Protein AF-A0A8T4XN91-F1 (afdb_monomer_lite)

pLDDT: mean 82.8, std 18.2, range [33.62, 98.12]

Foldseek 3Di:
DDPPDPPVPVPQDLLQDAPVDDDDPVSSLLSSQLVVVQVVHWAFLVVSCVSSVHDSVSSVVSQVRSVVQQQKDWDDDPPTIIHGPVPGRDDPCVVVVND

Sequence (99 aa):
MRPTDQRAVDPFEPEAFLRSMRNVRPGLRTRSKIVKILRIGNYTAMQIASLGGMSYRSALNHLKALEKEKIAMKTGSRPSKWSLTGAGQQSVTKFLGKD

Secondary structure (DSSP, 8-state):
-------------GGG--SSS---HHHHHHHHHHHHHHHH--EEHHHHHHHHTS-HHHHHHHHHHHHHTTSEEEESSSSPEEEE-S-S---HHHHTT--

Structure (mmCIF, N/CA/C/O backbone):
data_AF-A0A8T4XN91-F1
#
_entry.id   AF-A0A8T4XN91-F1
#
loop_
_atom_site.group_PDB
_atom_site.id
_atom_site.type_symbol
_atom_site.label_atom_id
_atom_site.label_alt_id
_atom_site.label_comp_id
_atom_site.label_asym_id
_atom_site.label_entity_id
_atom_site.label_seq_id
_atom_site.pdbx_PDB_ins_code
_atom_site.Cartn_x
_atom_site.Cartn_y
_atom_site.Cartn_z
_atom_site.occupancy
_atom_site.B_iso_or_equiv
_atom_site.auth_seq_id
_atom_site.auth_comp_id
_atom_site.auth_asym_id
_atom_site.auth_atom_id
_atom_site.pdbx_PDB_model_num
ATOM 1 N N . MET A 1 1 ? -0.806 -23.580 -40.138 1.00 37.12 1 MET A N 1
ATOM 2 C CA . MET A 1 1 ? -1.476 -23.272 -38.857 1.00 37.12 1 MET A CA 1
ATOM 3 C C . MET A 1 1 ? -0.384 -23.073 -37.812 1.00 37.12 1 MET A C 1
ATOM 5 O O . MET A 1 1 ? 0.263 -24.041 -37.446 1.00 37.12 1 MET A O 1
ATOM 9 N N . ARG A 1 2 ? -0.043 -21.827 -37.458 1.00 33.62 2 ARG A N 1
ATOM 10 C CA . ARG A 1 2 ? 0.986 -21.536 -36.442 1.00 33.62 2 ARG A CA 1
ATOM 11 C C . ARG A 1 2 ? 0.273 -21.134 -35.148 1.00 33.62 2 ARG A C 1
ATOM 13 O O . ARG A 1 2 ? -0.535 -20.211 -35.220 1.00 33.62 2 ARG A O 1
ATOM 20 N N . PRO A 1 3 ? 0.553 -21.757 -33.992 1.00 46.38 3 PRO A N 1
ATOM 21 C CA . PRO A 1 3 ? 0.145 -21.203 -32.713 1.00 46.38 3 PRO A CA 1
ATOM 22 C C . PRO A 1 3 ? 1.098 -20.044 -32.406 1.00 46.38 3 PRO A C 1
ATOM 24 O O . PRO A 1 3 ? 2.147 -20.216 -31.794 1.00 46.38 3 PRO A O 1
ATOM 27 N N . THR A 1 4 ? 0.797 -18.862 -32.941 1.00 43.16 4 THR A N 1
ATOM 28 C CA . THR A 1 4 ? 1.566 -17.649 -32.656 1.00 43.16 4 THR A CA 1
ATOM 29 C C . THR A 1 4 ? 1.099 -17.048 -31.341 1.00 43.16 4 THR A C 1
ATOM 31 O O . THR A 1 4 ? 0.068 -16.389 -31.282 1.00 43.16 4 THR A O 1
ATOM 34 N N . ASP A 1 5 ? 1.922 -17.279 -30.321 1.00 40.59 5 ASP A N 1
ATOM 35 C CA . ASP A 1 5 ? 2.237 -16.306 -29.278 1.00 40.59 5 ASP A CA 1
ATOM 36 C C . ASP A 1 5 ? 1.024 -15.805 -28.471 1.00 40.59 5 ASP A C 1
ATOM 38 O O . ASP A 1 5 ? 0.590 -14.657 -28.586 1.00 40.59 5 ASP A O 1
ATOM 42 N N . GLN A 1 6 ? 0.527 -16.658 -27.566 1.00 36.56 6 GLN A N 1
ATOM 43 C CA . GLN A 1 6 ? -0.048 -16.172 -26.312 1.00 36.56 6 GLN A CA 1
ATOM 44 C C . GLN A 1 6 ? 1.075 -15.471 -25.535 1.00 36.56 6 GLN A C 1
ATOM 46 O O . GLN A 1 6 ? 1.644 -16.031 -24.597 1.00 36.56 6 GLN A O 1
ATOM 51 N N . ARG A 1 7 ? 1.407 -14.227 -25.898 1.00 38.28 7 ARG A N 1
ATOM 52 C CA . ARG A 1 7 ? 2.055 -13.333 -24.940 1.00 38.28 7 ARG A CA 1
ATOM 53 C C . ARG A 1 7 ? 1.096 -13.298 -23.778 1.00 38.28 7 ARG A C 1
ATOM 55 O O . ARG A 1 7 ? 0.005 -12.755 -23.933 1.00 38.28 7 ARG A O 1
ATOM 62 N N . ALA A 1 8 ? 1.465 -13.922 -22.667 1.00 44.50 8 ALA A N 1
ATOM 63 C CA . ALA A 1 8 ? 0.749 -13.791 -21.418 1.00 44.50 8 ALA A CA 1
ATOM 64 C C . ALA A 1 8 ? 0.623 -12.287 -21.159 1.00 44.50 8 ALA A C 1
ATOM 66 O O . ALA A 1 8 ? 1.573 -11.612 -20.750 1.00 44.50 8 ALA A O 1
ATOM 67 N N . VAL A 1 9 ? -0.527 -11.724 -21.531 1.00 51.44 9 VAL A N 1
ATOM 68 C CA . VAL A 1 9 ? -0.907 -10.381 -21.148 1.00 51.44 9 VAL A CA 1
ATOM 69 C C . VAL A 1 9 ? -1.062 -10.538 -19.658 1.00 51.44 9 VAL A C 1
ATOM 71 O O . VAL A 1 9 ? -2.064 -11.098 -19.234 1.00 51.44 9 VAL A O 1
ATOM 74 N N . ASP A 1 10 ? -0.035 -10.173 -18.885 1.00 54.41 10 ASP A N 1
ATOM 75 C CA . ASP A 1 10 ? -0.155 -10.095 -17.432 1.00 54.41 10 ASP A CA 1
ATOM 76 C C . ASP A 1 10 ? -1.476 -9.372 -17.168 1.00 54.41 10 ASP A C 1
ATOM 78 O O . ASP A 1 10 ? -1.574 -8.191 -17.529 1.00 54.41 10 ASP A O 1
ATOM 82 N N . PRO A 1 11 ? -2.515 -10.058 -16.654 1.00 73.81 11 PRO A N 1
ATOM 83 C CA . PRO A 1 11 ? -3.813 -9.434 -16.549 1.00 73.81 11 PRO A CA 1
ATOM 84 C C . PRO A 1 11 ? -3.679 -8.430 -15.414 1.00 73.81 11 PRO A C 1
ATOM 86 O O . PRO A 1 11 ? -3.617 -8.791 -14.233 1.00 73.81 11 PRO A O 1
ATOM 89 N N . PHE A 1 12 ? -3.488 -7.168 -15.798 1.00 82.75 12 PHE A N 1
ATOM 90 C CA . PHE A 1 12 ? -3.491 -6.057 -14.871 1.00 82.75 12 PHE A CA 1
ATOM 91 C C . PHE A 1 12 ? -4.878 -5.963 -14.271 1.00 82.75 12 PHE A C 1
ATOM 93 O O . PHE A 1 12 ? -5.880 -6.068 -14.977 1.00 82.75 12 PHE A O 1
ATOM 100 N N . GLU A 1 13 ? -4.928 -5.732 -12.968 1.00 81.94 13 GLU A N 1
ATOM 101 C CA . GLU A 1 13 ? -6.207 -5.530 -12.317 1.00 81.94 13 GLU A CA 1
ATOM 102 C C . GLU A 1 13 ? -6.763 -4.154 -12.696 1.00 81.94 13 GLU A C 1
ATOM 104 O O . GLU A 1 13 ? -6.015 -3.176 -12.626 1.00 81.94 13 GLU A O 1
ATOM 109 N N . PRO A 1 14 ? -8.050 -4.026 -13.064 1.00 83.75 14 PRO A N 1
ATOM 110 C CA . PRO A 1 14 ? -8.656 -2.724 -13.360 1.00 83.75 14 PRO A CA 1
ATOM 111 C C . PRO A 1 14 ? -8.486 -1.725 -12.204 1.00 83.75 14 PRO A C 1
ATOM 113 O O . PRO A 1 14 ? -8.149 -0.563 -12.408 1.00 83.75 14 PRO A O 1
ATOM 116 N N . GLU A 1 15 ? -8.585 -2.218 -10.971 1.00 84.81 15 GLU A N 1
ATOM 117 C CA . GLU A 1 15 ? -8.382 -1.461 -9.729 1.00 84.81 15 GLU A CA 1
ATOM 118 C C . GLU A 1 15 ? -6.906 -1.054 -9.503 1.00 84.81 15 GLU A C 1
ATOM 120 O O . GLU A 1 15 ? -6.590 -0.303 -8.588 1.00 84.81 15 GLU A O 1
ATOM 125 N N . ALA A 1 16 ? -5.957 -1.520 -10.321 1.00 84.69 16 ALA A N 1
ATOM 126 C CA . ALA A 1 16 ? -4.553 -1.112 -10.239 1.00 84.69 16 ALA A CA 1
ATOM 127 C C . ALA A 1 16 ? -4.242 0.162 -11.045 1.00 84.69 16 ALA A C 1
ATOM 129 O O . ALA A 1 16 ? -3.136 0.709 -10.919 1.00 84.69 16 ALA A O 1
ATOM 130 N N . PHE A 1 17 ? -5.167 0.636 -11.881 1.00 87.94 17 PHE A N 1
ATOM 131 C CA . PHE A 1 17 ? -4.998 1.864 -12.653 1.00 87.94 17 PHE A CA 1
ATOM 132 C C . PHE A 1 17 ? -5.317 3.089 -11.795 1.00 87.94 17 PHE A C 1
ATOM 134 O O . PHE A 1 17 ? -6.271 3.109 -11.026 1.00 87.94 17 PHE A O 1
ATOM 141 N N . LEU A 1 18 ? -4.509 4.139 -11.927 1.00 88.44 18 LEU A N 1
ATOM 142 C CA . LEU A 1 18 ? -4.672 5.390 -11.179 1.00 88.44 18 LEU A CA 1
ATOM 143 C C . LEU A 1 18 ? -4.981 6.517 -12.167 1.00 88.44 18 LEU A C 1
ATOM 145 O O . LEU A 1 18 ? -4.321 6.595 -13.205 1.00 88.44 18 LEU A O 1
ATOM 149 N N . ARG A 1 19 ? -5.960 7.382 -11.877 1.00 87.25 19 ARG A N 1
ATOM 150 C CA . ARG A 1 19 ? -6.314 8.504 -12.772 1.00 87.25 19 ARG A CA 1
ATOM 151 C C . ARG A 1 19 ? -5.330 9.658 -12.646 1.00 87.25 19 ARG A C 1
ATOM 153 O O . ARG A 1 19 ? -5.032 10.320 -13.633 1.00 87.25 19 ARG A O 1
ATOM 160 N N . SER A 1 20 ? -4.804 9.878 -11.444 1.00 86.38 20 SER A N 1
ATOM 161 C CA . SER A 1 20 ? -3.937 11.019 -11.133 1.00 86.38 20 SER A CA 1
ATOM 162 C C . SER A 1 20 ? -2.473 10.857 -11.553 1.00 86.38 20 SER A C 1
ATOM 164 O O . SER A 1 20 ? -1.690 11.789 -11.374 1.00 86.38 20 SER A O 1
ATOM 166 N N . MET A 1 21 ? -2.060 9.702 -12.094 1.00 84.88 21 MET A N 1
ATOM 167 C CA . MET A 1 21 ? -0.661 9.479 -12.475 1.00 84.88 21 MET A CA 1
ATOM 168 C C . MET A 1 21 ? -0.472 8.540 -13.667 1.00 84.88 21 MET A C 1
ATOM 170 O O . MET A 1 21 ? -1.307 7.689 -13.966 1.00 84.88 21 MET A O 1
ATOM 174 N N . ARG A 1 22 ? 0.696 8.647 -14.315 1.00 88.44 22 ARG A N 1
ATOM 175 C CA . ARG A 1 22 ? 1.084 7.772 -15.429 1.00 88.44 22 ARG A CA 1
ATOM 176 C C . ARG A 1 22 ? 1.136 6.301 -14.993 1.00 88.44 22 ARG A C 1
ATOM 178 O O . ARG A 1 22 ? 1.873 5.922 -14.080 1.00 88.44 22 ARG A O 1
ATOM 185 N N . ASN A 1 23 ? 0.417 5.448 -15.718 1.00 89.50 23 ASN A N 1
ATOM 186 C CA . ASN A 1 23 ? 0.333 4.010 -15.465 1.00 89.50 23 ASN A CA 1
ATOM 187 C C . ASN A 1 23 ? 1.421 3.224 -16.219 1.00 89.50 23 ASN A C 1
ATOM 189 O O . ASN A 1 23 ? 1.165 2.579 -17.231 1.00 89.50 23 ASN A O 1
ATOM 193 N N . VAL A 1 24 ? 2.664 3.285 -15.732 1.00 92.06 24 VAL A N 1
ATOM 194 C CA . VAL A 1 24 ? 3.775 2.500 -16.305 1.00 92.06 24 VAL A CA 1
ATOM 195 C C . VAL A 1 24 ? 3.720 1.028 -15.875 1.00 92.06 24 VAL A C 1
ATOM 197 O O . VAL A 1 24 ? 3.321 0.717 -14.751 1.00 92.06 24 VAL A O 1
ATOM 200 N N . ARG A 1 25 ? 4.180 0.119 -16.750 1.00 91.56 25 ARG A N 1
ATOM 201 C CA . ARG A 1 25 ? 4.112 -1.344 -16.550 1.00 91.56 25 ARG A CA 1
ATOM 202 C C . ARG A 1 25 ? 4.638 -1.824 -15.187 1.00 91.56 25 ARG A C 1
ATOM 204 O O . ARG A 1 25 ? 3.910 -2.572 -14.542 1.00 91.56 25 ARG A O 1
ATOM 211 N N . PRO A 1 26 ? 5.827 -1.409 -14.698 1.00 91.94 26 PRO A N 1
ATOM 212 C CA . PRO A 1 26 ? 6.310 -1.867 -13.392 1.00 91.94 26 PRO A CA 1
ATOM 213 C C . PRO A 1 26 ? 5.364 -1.489 -12.247 1.00 91.94 26 PRO A C 1
ATOM 215 O O . PRO A 1 26 ? 5.015 -2.330 -11.426 1.00 91.94 26 PRO A O 1
ATOM 218 N N . GLY A 1 27 ? 4.871 -0.246 -12.244 1.00 92.81 27 GLY A N 1
ATOM 219 C CA . GLY A 1 27 ? 3.925 0.224 -11.233 1.00 92.81 27 GLY A CA 1
ATOM 220 C C . GLY A 1 27 ? 2.579 -0.499 -11.297 1.00 92.81 27 GLY A C 1
ATOM 221 O O . GLY A 1 27 ? 2.017 -0.826 -10.253 1.00 92.81 27 GLY A O 1
ATOM 222 N N . LEU A 1 28 ? 2.082 -0.784 -12.506 1.00 93.31 28 LEU A N 1
ATOM 223 C CA . LEU A 1 28 ? 0.851 -1.550 -12.707 1.00 93.31 28 LEU A CA 1
ATOM 224 C C . LEU A 1 28 ? 0.976 -2.994 -12.217 1.00 93.31 28 LEU A C 1
ATOM 226 O O . LEU A 1 28 ? 0.063 -3.473 -11.548 1.00 93.31 28 LEU A O 1
ATOM 230 N N . ARG A 1 29 ? 2.100 -3.677 -12.486 1.00 94.25 29 ARG A N 1
ATOM 231 C CA . ARG A 1 29 ? 2.338 -5.043 -11.983 1.00 94.25 29 ARG A CA 1
ATOM 232 C C . ARG A 1 29 ? 2.316 -5.072 -10.458 1.00 94.25 29 ARG A C 1
ATOM 234 O O . ARG A 1 29 ? 1.612 -5.892 -9.873 1.00 94.25 29 ARG A O 1
ATOM 241 N N . THR A 1 30 ? 3.032 -4.152 -9.811 1.00 95.56 30 THR A N 1
ATOM 242 C CA . THR A 1 30 ? 3.089 -4.096 -8.344 1.00 95.56 30 THR A CA 1
ATOM 243 C C . THR A 1 30 ? 1.720 -3.805 -7.734 1.00 95.56 30 THR A C 1
ATOM 245 O O . THR A 1 30 ? 1.298 -4.510 -6.821 1.00 95.56 30 THR A O 1
ATOM 248 N N . ARG A 1 31 ? 0.975 -2.830 -8.270 1.00 95.69 31 ARG A N 1
ATOM 249 C CA . ARG A 1 31 ? -0.387 -2.537 -7.794 1.00 95.69 31 ARG A CA 1
ATOM 250 C C . ARG A 1 31 ? -1.360 -3.684 -8.052 1.00 95.69 31 ARG A C 1
ATOM 252 O O . ARG A 1 31 ? -2.150 -3.988 -7.171 1.00 95.69 31 ARG A O 1
ATOM 259 N N . SER A 1 32 ? -1.253 -4.372 -9.188 1.00 94.44 32 SER A N 1
ATOM 260 C CA . SER A 1 32 ? -2.082 -5.551 -9.486 1.00 94.44 32 SER A CA 1
ATOM 261 C C . SER A 1 32 ? -1.842 -6.676 -8.479 1.00 94.44 32 SER A C 1
ATOM 263 O O . SER A 1 32 ? -2.798 -7.278 -8.003 1.00 94.44 32 SER A O 1
ATOM 265 N N . LYS A 1 33 ? -0.586 -6.921 -8.078 1.00 95.94 33 LYS A N 1
ATOM 266 C CA . LYS A 1 33 ? -0.276 -7.871 -6.993 1.00 95.94 33 LYS A CA 1
ATOM 267 C C . LYS A 1 33 ? -0.925 -7.458 -5.671 1.00 95.94 33 LYS A C 1
ATOM 269 O O . LYS A 1 33 ? -1.527 -8.293 -5.009 1.00 95.94 33 LYS A O 1
ATOM 274 N N . ILE A 1 34 ? -0.828 -6.177 -5.305 1.00 96.75 34 ILE A N 1
ATOM 275 C CA . ILE A 1 34 ? -1.438 -5.650 -4.074 1.00 96.75 34 ILE A CA 1
ATOM 276 C C . ILE A 1 34 ? -2.959 -5.833 -4.101 1.00 96.75 34 ILE A C 1
ATOM 278 O O . ILE A 1 34 ? -3.516 -6.343 -3.136 1.00 96.75 34 ILE A O 1
ATOM 282 N N . VAL A 1 35 ? -3.622 -5.474 -5.203 1.00 94.56 35 VAL A N 1
ATOM 283 C CA . VAL A 1 35 ? -5.072 -5.655 -5.367 1.00 94.56 35 VAL A CA 1
ATOM 284 C C . VAL A 1 35 ? -5.455 -7.128 -5.222 1.00 94.56 35 VAL A C 1
ATOM 286 O O . VAL A 1 35 ? -6.352 -7.435 -4.444 1.00 94.56 35 VAL A O 1
ATOM 289 N N . LYS A 1 36 ? -4.744 -8.050 -5.888 1.00 93.88 36 LYS A N 1
ATOM 290 C CA . LYS A 1 36 ? -4.986 -9.500 -5.757 1.00 93.88 36 LYS A CA 1
ATOM 291 C C . LYS A 1 36 ? -4.876 -9.976 -4.308 1.00 93.88 36 LYS A C 1
ATOM 293 O O . LYS A 1 36 ? -5.746 -10.707 -3.852 1.00 93.88 36 LYS A O 1
ATOM 298 N N . ILE A 1 37 ? -3.854 -9.528 -3.576 1.00 96.12 37 ILE A N 1
ATOM 299 C CA . ILE A 1 37 ? -3.694 -9.845 -2.149 1.00 96.12 37 ILE A CA 1
ATOM 300 C C . ILE A 1 37 ? -4.886 -9.311 -1.345 1.00 96.12 37 ILE A C 1
ATOM 302 O O . ILE A 1 37 ? -5.473 -10.047 -0.561 1.00 96.12 37 ILE A O 1
ATOM 306 N N . LEU A 1 38 ? -5.286 -8.057 -1.568 1.00 94.69 38 LEU A N 1
ATOM 307 C CA . LEU A 1 38 ? -6.383 -7.436 -0.822 1.00 94.69 38 LEU A CA 1
ATOM 308 C C . LEU A 1 38 ? -7.775 -7.989 -1.170 1.00 94.69 38 LEU A C 1
ATOM 310 O O . LEU A 1 38 ? -8.702 -7.812 -0.385 1.00 94.69 38 LEU A O 1
ATOM 314 N N . ARG A 1 39 ? -7.936 -8.681 -2.305 1.00 92.44 39 ARG A N 1
ATOM 315 C CA . ARG A 1 39 ? -9.158 -9.451 -2.600 1.00 92.44 39 ARG A CA 1
ATOM 316 C C . ARG A 1 39 ? -9.292 -10.702 -1.738 1.00 92.44 39 ARG A C 1
ATOM 318 O O . ARG A 1 39 ? -10.411 -11.127 -1.482 1.00 92.44 39 ARG A O 1
ATOM 325 N N . ILE A 1 40 ? -8.174 -11.288 -1.307 1.00 93.94 40 ILE A N 1
ATOM 326 C CA . ILE A 1 40 ? -8.168 -12.483 -0.450 1.00 93.94 40 ILE A CA 1
ATOM 327 C C . ILE A 1 40 ? -8.497 -12.097 0.997 1.00 93.94 40 ILE A C 1
ATOM 329 O O . ILE A 1 40 ? -9.159 -12.849 1.708 1.00 93.94 40 ILE A O 1
ATOM 333 N N . GLY A 1 41 ? -8.058 -10.919 1.443 1.00 91.75 41 GLY A N 1
ATOM 334 C CA . GLY A 1 41 ? -8.355 -10.439 2.785 1.00 91.75 41 GLY A CA 1
ATOM 335 C C . GLY A 1 41 ? -7.625 -9.156 3.160 1.00 91.75 41 GLY A C 1
ATOM 336 O O . GLY A 1 41 ? -6.954 -8.520 2.349 1.00 91.75 41 GLY A O 1
ATOM 337 N N . ASN A 1 42 ? -7.743 -8.789 4.437 1.00 94.75 42 ASN A N 1
ATOM 338 C CA . ASN A 1 42 ? -7.175 -7.554 4.966 1.00 94.75 42 ASN A CA 1
ATOM 339 C C . ASN A 1 42 ? -5.814 -7.808 5.617 1.00 94.75 42 ASN A C 1
ATOM 341 O O . ASN A 1 42 ? -5.704 -8.567 6.587 1.00 94.75 42 ASN A O 1
ATOM 345 N N . TYR A 1 43 ? -4.788 -7.107 5.141 1.00 96.56 43 TYR A N 1
ATOM 346 C CA . TYR A 1 43 ? -3.397 -7.346 5.526 1.00 96.56 43 TYR A CA 1
ATOM 347 C C . TYR A 1 43 ? -2.680 -6.055 5.905 1.00 96.56 43 TYR A C 1
ATOM 349 O O . TYR A 1 43 ? -2.986 -4.972 5.412 1.00 96.56 43 TYR A O 1
ATOM 357 N N . THR A 1 44 ? -1.682 -6.156 6.776 1.00 97.12 44 THR A N 1
ATOM 358 C CA . THR A 1 44 ? -0.763 -5.039 7.039 1.00 97.12 44 THR A CA 1
ATOM 359 C C . THR A 1 44 ? 0.135 -4.781 5.827 1.00 97.12 44 THR A C 1
ATOM 361 O O . THR A 1 44 ? 0.387 -5.674 5.018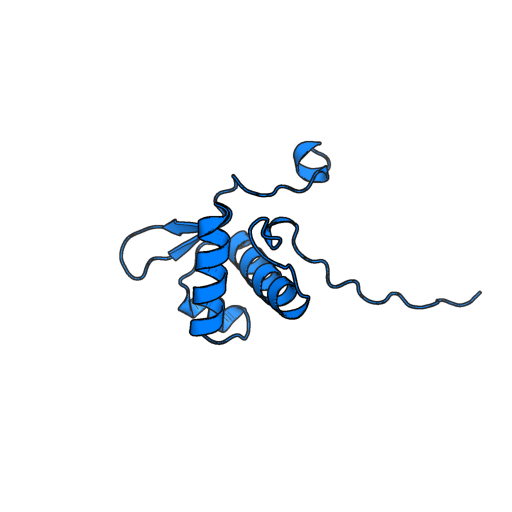 1.00 97.12 44 THR A O 1
ATOM 364 N N . ALA A 1 45 ? 0.704 -3.576 5.721 1.00 96.62 45 ALA A N 1
ATOM 365 C CA . ALA A 1 45 ? 1.662 -3.271 4.653 1.00 96.62 45 ALA A CA 1
ATOM 366 C C . ALA A 1 45 ? 2.896 -4.202 4.669 1.00 96.62 45 ALA A C 1
ATOM 368 O O . ALA A 1 45 ? 3.444 -4.501 3.612 1.00 96.62 45 ALA A O 1
ATOM 369 N N . MET A 1 46 ? 3.299 -4.703 5.844 1.00 97.19 46 MET A N 1
ATOM 370 C CA . MET A 1 46 ? 4.389 -5.677 5.968 1.00 97.19 46 MET A CA 1
ATOM 371 C C . MET A 1 46 ? 4.006 -7.044 5.390 1.00 97.19 46 MET A C 1
ATOM 373 O O . MET A 1 46 ? 4.764 -7.623 4.617 1.00 97.19 46 MET A O 1
ATOM 377 N N . GLN A 1 47 ? 2.804 -7.534 5.703 1.00 97.62 47 GLN A N 1
ATOM 378 C CA . GLN A 1 47 ? 2.292 -8.785 5.137 1.00 97.62 47 GLN A CA 1
ATOM 379 C C . GLN A 1 47 ? 2.131 -8.688 3.616 1.00 97.62 47 GLN A C 1
ATOM 381 O O . GLN A 1 47 ? 2.529 -9.602 2.906 1.00 97.62 47 GLN A O 1
ATOM 386 N N . ILE A 1 48 ? 1.629 -7.561 3.103 1.00 98.00 48 ILE A N 1
ATOM 387 C CA . ILE A 1 48 ? 1.496 -7.324 1.656 1.00 98.00 48 ILE A CA 1
ATOM 388 C C . ILE A 1 48 ? 2.864 -7.324 0.967 1.00 98.00 48 ILE A C 1
ATOM 390 O O . ILE A 1 48 ? 3.010 -7.902 -0.108 1.00 98.00 48 ILE A O 1
ATOM 394 N N . ALA A 1 49 ? 3.872 -6.698 1.581 1.00 98.00 49 ALA A N 1
ATOM 395 C CA . ALA A 1 49 ? 5.235 -6.690 1.060 1.00 98.00 49 ALA A CA 1
ATOM 396 C C . ALA A 1 49 ? 5.808 -8.114 0.955 1.00 98.00 49 ALA A C 1
ATOM 398 O O . ALA A 1 49 ? 6.320 -8.495 -0.098 1.00 98.00 49 ALA A O 1
ATOM 399 N N . SER A 1 50 ? 5.638 -8.907 2.017 1.00 98.12 50 SER A N 1
ATOM 400 C CA . SER A 1 50 ? 6.062 -10.308 2.070 1.00 98.12 50 SER A CA 1
ATOM 401 C C . SER A 1 50 ? 5.337 -11.172 1.029 1.00 98.12 50 SER A C 1
ATOM 403 O O . SER A 1 50 ? 5.992 -11.765 0.175 1.00 98.12 50 SER A O 1
ATOM 405 N N . LEU A 1 51 ? 4.000 -11.167 1.022 1.00 97.69 51 LEU A N 1
ATOM 406 C CA . LEU A 1 51 ? 3.178 -11.946 0.084 1.00 97.69 51 LEU A CA 1
ATOM 407 C C . LEU A 1 51 ? 3.412 -11.545 -1.381 1.00 97.69 51 LEU A C 1
ATOM 409 O O . LEU A 1 51 ? 3.355 -12.377 -2.282 1.00 97.69 51 LEU A O 1
ATOM 413 N N . GLY A 1 52 ? 3.665 -10.261 -1.634 1.00 94.75 52 GLY A N 1
ATOM 414 C CA . GLY A 1 52 ? 3.846 -9.718 -2.978 1.00 94.75 52 GLY A CA 1
ATOM 415 C C . GLY A 1 52 ? 5.266 -9.815 -3.537 1.00 94.75 52 GLY A C 1
ATOM 416 O O . GLY A 1 52 ? 5.471 -9.460 -4.706 1.00 94.75 52 GLY A O 1
ATOM 417 N N . GLY A 1 53 ? 6.239 -10.250 -2.727 1.00 96.81 53 GLY A N 1
ATOM 418 C CA . GLY A 1 53 ? 7.656 -10.274 -3.096 1.00 96.81 53 GLY A CA 1
ATOM 419 C C . GLY A 1 53 ? 8.195 -8.879 -3.427 1.00 96.8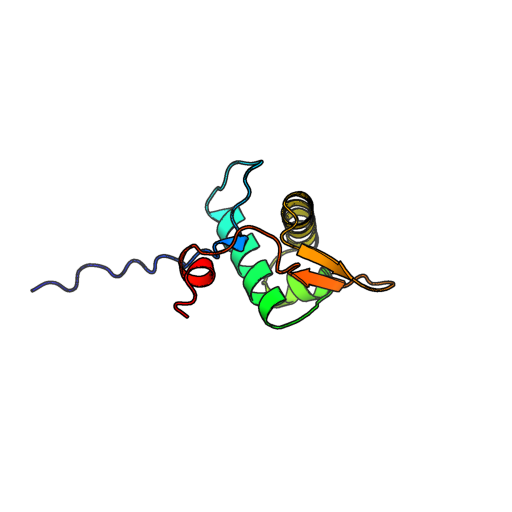1 53 GLY A C 1
ATOM 420 O O . GLY A 1 53 ? 8.840 -8.688 -4.457 1.00 96.81 53 GLY A O 1
ATOM 421 N N . MET A 1 54 ? 7.860 -7.878 -2.609 1.00 96.81 54 MET A N 1
ATOM 422 C CA . MET A 1 54 ? 8.267 -6.482 -2.804 1.00 96.81 54 MET A CA 1
ATOM 423 C C . MET A 1 54 ? 8.762 -5.857 -1.500 1.00 96.81 54 MET A C 1
ATOM 425 O O . MET A 1 54 ? 8.471 -6.340 -0.411 1.00 96.81 54 MET A O 1
ATOM 429 N N . SER A 1 55 ? 9.499 -4.748 -1.590 1.00 97.94 55 SER A N 1
ATOM 430 C CA . SER A 1 55 ? 9.944 -4.045 -0.385 1.00 97.94 55 SER A CA 1
ATOM 431 C C . SER A 1 55 ? 8.772 -3.383 0.342 1.00 97.94 55 SER A C 1
ATOM 433 O O . SER A 1 55 ? 7.825 -2.893 -0.281 1.00 97.94 55 SER A O 1
ATOM 435 N N . TYR A 1 56 ? 8.873 -3.281 1.670 1.00 97.00 56 TYR A N 1
ATOM 436 C CA . TYR A 1 56 ? 7.882 -2.586 2.498 1.00 97.00 56 TYR A CA 1
ATOM 437 C C . TYR A 1 56 ? 7.601 -1.158 2.009 1.00 97.00 56 TYR A C 1
ATOM 439 O O . TYR A 1 56 ? 6.448 -0.738 1.907 1.00 97.00 56 TYR A O 1
ATOM 447 N N . ARG A 1 57 ? 8.653 -0.416 1.634 1.00 97.69 57 ARG A N 1
ATOM 448 C CA . ARG A 1 57 ? 8.522 0.955 1.123 1.00 97.69 57 ARG A CA 1
ATOM 449 C C . ARG A 1 57 ? 7.778 1.003 -0.214 1.00 97.69 57 ARG A C 1
ATOM 451 O O . ARG A 1 57 ? 6.965 1.902 -0.413 1.00 97.69 57 ARG A O 1
ATOM 458 N N . SER A 1 58 ? 8.018 0.036 -1.104 1.00 97.38 58 SER A N 1
ATOM 459 C CA . SER A 1 58 ? 7.276 -0.087 -2.366 1.00 97.38 58 SER A CA 1
ATOM 460 C C . SER A 1 58 ? 5.796 -0.377 -2.110 1.00 97.38 58 SER A C 1
ATOM 462 O O . SER A 1 58 ? 4.944 0.351 -2.626 1.00 97.38 58 SER A O 1
ATOM 464 N N . ALA A 1 59 ? 5.490 -1.350 -1.244 1.00 97.56 59 ALA A N 1
ATOM 465 C CA . ALA A 1 59 ? 4.118 -1.672 -0.858 1.00 97.56 59 ALA A CA 1
ATOM 466 C C . ALA A 1 59 ? 3.396 -0.445 -0.279 1.00 97.56 59 ALA A C 1
ATOM 468 O O . ALA A 1 59 ? 2.316 -0.082 -0.742 1.00 97.56 59 ALA A O 1
ATOM 469 N N . LEU A 1 60 ? 4.020 0.259 0.671 1.00 96.88 60 LEU A N 1
ATOM 470 C CA . LEU A 1 60 ? 3.427 1.427 1.320 1.00 96.88 60 LEU A CA 1
ATOM 471 C C . LEU A 1 60 ? 3.158 2.581 0.343 1.00 96.88 60 LEU A C 1
ATOM 473 O O . LEU A 1 60 ? 2.101 3.206 0.412 1.00 96.88 60 LEU A O 1
ATOM 477 N N . ASN A 1 61 ? 4.091 2.865 -0.569 1.00 97.19 61 ASN A N 1
ATOM 478 C CA . ASN A 1 61 ? 3.915 3.916 -1.575 1.00 97.19 61 ASN A CA 1
ATOM 479 C C . ASN A 1 61 ? 2.738 3.607 -2.506 1.00 97.19 61 ASN A C 1
ATOM 481 O O . ASN A 1 61 ? 1.927 4.486 -2.796 1.00 97.19 61 ASN A O 1
ATOM 485 N N . HIS A 1 62 ? 2.620 2.356 -2.950 1.00 96.88 62 HIS A N 1
ATOM 486 C CA . HIS A 1 62 ? 1.514 1.938 -3.803 1.00 96.88 62 HIS A CA 1
ATOM 487 C C . HIS A 1 62 ? 0.174 1.915 -3.067 1.00 96.88 62 HIS A C 1
ATOM 489 O O . HIS A 1 62 ? -0.819 2.350 -3.644 1.00 96.88 62 HIS A O 1
ATOM 495 N N . LEU A 1 63 ? 0.141 1.497 -1.801 1.00 96.75 63 LEU A N 1
ATOM 496 C CA . LEU A 1 63 ? -1.070 1.537 -0.978 1.00 96.75 63 LEU A CA 1
ATOM 497 C C . LEU A 1 63 ? -1.581 2.968 -0.784 1.00 96.75 63 LEU A C 1
ATOM 499 O O . LEU A 1 63 ? -2.762 3.213 -0.988 1.00 96.75 63 LEU A O 1
ATOM 503 N N . LYS A 1 64 ? -0.698 3.936 -0.508 1.00 96.00 64 LYS A N 1
ATOM 504 C CA . LYS A 1 64 ? -1.070 5.363 -0.438 1.00 96.00 64 LYS A CA 1
ATOM 505 C C . LYS A 1 64 ? -1.600 5.904 -1.769 1.00 96.00 64 LYS A C 1
ATOM 507 O O . LYS A 1 64 ? -2.502 6.735 -1.786 1.00 96.00 64 LYS A O 1
ATOM 512 N N . ALA A 1 65 ? -1.039 5.452 -2.891 1.00 95.69 65 ALA A N 1
ATOM 513 C CA . ALA A 1 65 ? -1.528 5.847 -4.209 1.00 95.69 65 ALA A CA 1
ATOM 514 C C . ALA A 1 65 ? -2.936 5.285 -4.481 1.00 95.69 65 ALA A C 1
ATOM 516 O O . ALA A 1 65 ? -3.798 6.013 -4.964 1.00 95.69 65 ALA A O 1
ATOM 517 N N . LEU A 1 66 ? -3.185 4.024 -4.112 1.00 94.62 66 LEU A N 1
ATOM 518 C CA . LEU A 1 66 ? -4.512 3.400 -4.178 1.00 94.62 66 LEU A CA 1
ATOM 519 C C . LEU A 1 66 ? -5.509 4.075 -3.220 1.00 94.62 66 LEU A C 1
ATOM 521 O O . LEU A 1 66 ? -6.667 4.259 -3.580 1.00 94.62 66 LEU A O 1
ATOM 525 N N . GLU A 1 67 ? -5.056 4.494 -2.037 1.00 94.94 67 GLU A N 1
ATOM 526 C CA . GLU A 1 67 ? -5.846 5.253 -1.056 1.00 94.94 67 GLU A CA 1
ATOM 527 C C . GLU A 1 67 ? -6.304 6.602 -1.602 1.00 94.94 67 GLU A C 1
ATOM 529 O O . GLU A 1 67 ? -7.480 6.948 -1.508 1.00 94.94 67 GLU A O 1
ATOM 534 N N . LYS A 1 68 ? -5.397 7.341 -2.249 1.00 93.81 68 LYS A N 1
ATOM 535 C CA . LYS A 1 68 ? -5.710 8.629 -2.880 1.00 93.81 68 LYS A CA 1
ATOM 536 C C . LYS A 1 68 ? -6.777 8.499 -3.973 1.00 93.81 68 LYS A C 1
ATOM 538 O O . LYS A 1 68 ? -7.573 9.413 -4.164 1.00 93.81 68 LYS A O 1
ATOM 543 N N . GLU A 1 69 ? -6.808 7.362 -4.663 1.00 91.12 69 GLU A N 1
ATOM 544 C CA . GLU A 1 69 ? -7.819 7.026 -5.675 1.00 91.12 69 GLU A CA 1
ATOM 545 C C . GLU A 1 69 ? -9.064 6.342 -5.079 1.00 91.12 69 GLU A C 1
ATOM 547 O O . GLU A 1 69 ? -9.943 5.914 -5.824 1.00 91.12 69 GLU A O 1
ATOM 552 N N . LYS A 1 70 ? -9.152 6.242 -3.745 1.00 90.94 70 LYS A N 1
ATOM 553 C CA . LYS A 1 70 ? -10.234 5.593 -2.988 1.00 90.94 70 LYS A CA 1
ATOM 554 C C . LYS A 1 70 ? -10.395 4.098 -3.267 1.00 90.94 70 LYS A C 1
ATOM 556 O O . LYS A 1 70 ? -11.421 3.532 -2.932 1.00 90.94 70 LYS A O 1
ATOM 561 N N . ILE A 1 71 ? -9.391 3.437 -3.835 1.00 92.81 71 ILE A N 1
ATOM 562 C CA . ILE A 1 71 ? -9.440 2.010 -4.193 1.00 92.81 71 ILE A CA 1
ATOM 563 C C . ILE A 1 71 ? -9.145 1.119 -2.978 1.00 92.81 71 ILE A C 1
ATOM 565 O O . ILE A 1 71 ? -9.728 0.047 -2.822 1.00 92.81 71 ILE A O 1
ATOM 569 N N . ALA A 1 72 ? -8.246 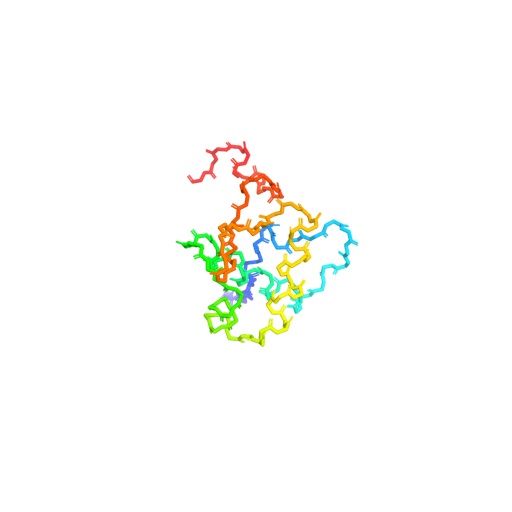1.569 -2.104 1.00 94.75 72 ALA A N 1
ATOM 570 C CA . ALA A 1 72 ? -7.899 0.886 -0.865 1.00 94.75 72 ALA A CA 1
ATOM 571 C C . ALA A 1 72 ? -8.027 1.837 0.325 1.00 94.75 72 ALA A C 1
ATOM 573 O O . ALA A 1 72 ? -7.915 3.049 0.172 1.00 94.75 72 ALA A O 1
ATOM 574 N N . MET A 1 73 ? -8.226 1.298 1.521 1.00 94.81 73 MET A N 1
ATOM 575 C CA . MET A 1 73 ? -8.277 2.086 2.752 1.00 94.81 73 MET A CA 1
ATOM 576 C C . MET A 1 73 ? -7.597 1.358 3.903 1.00 94.81 73 MET A C 1
ATOM 578 O O . MET A 1 73 ? -7.549 0.123 3.931 1.00 94.81 73 MET A O 1
ATOM 582 N N . LYS A 1 74 ? -7.108 2.124 4.879 1.00 94.69 74 LYS A N 1
ATOM 583 C CA . LYS A 1 74 ? -6.671 1.570 6.161 1.00 94.69 74 LYS A CA 1
ATOM 584 C C . LYS A 1 74 ? -7.869 1.201 7.028 1.00 94.69 74 LYS A C 1
ATOM 586 O O . LYS A 1 74 ? -8.829 1.955 7.123 1.00 94.69 74 LYS A O 1
ATOM 591 N N . THR A 1 75 ? -7.766 0.078 7.725 1.00 88.75 75 THR A N 1
ATOM 592 C CA . THR A 1 75 ? -8.786 -0.439 8.641 1.00 88.75 75 THR A CA 1
ATOM 593 C C . THR A 1 75 ? -8.164 -0.839 9.976 1.00 88.75 75 THR A C 1
ATOM 595 O O . THR A 1 75 ? -7.115 -1.493 9.998 1.00 88.75 75 THR A O 1
ATOM 598 N N . GLY A 1 76 ? -8.851 -0.513 11.073 1.00 77.38 76 GLY A N 1
ATOM 599 C CA . GLY A 1 76 ? -8.503 -0.937 12.432 1.00 77.38 76 GLY A CA 1
ATOM 600 C C . GLY A 1 76 ? -7.392 -0.129 13.116 1.00 77.38 76 GLY A C 1
ATOM 601 O O . GLY A 1 76 ? -6.774 0.766 12.531 1.00 77.38 76 GLY A O 1
ATOM 602 N N . SER A 1 77 ? -7.147 -0.465 14.387 1.00 70.12 77 SER A N 1
ATOM 603 C CA . SER A 1 77 ? -6.040 0.059 15.195 1.00 70.12 77 SER A CA 1
ATOM 604 C C . SER A 1 77 ? -4.717 -0.669 14.887 1.00 70.12 77 SER A C 1
ATOM 606 O O . SER A 1 77 ? -4.670 -1.602 14.087 1.00 70.12 77 SER A O 1
ATOM 608 N N . ARG A 1 78 ? -3.599 -0.162 15.425 1.00 73.50 78 ARG A N 1
ATOM 609 C CA . ARG A 1 78 ? -2.237 -0.524 14.991 1.00 73.50 78 ARG A CA 1
ATOM 610 C C . ARG A 1 78 ? -1.899 -2.025 15.169 1.00 73.50 78 ARG A C 1
ATOM 612 O O . ARG A 1 78 ? -2.259 -2.587 16.196 1.00 73.50 78 ARG A O 1
ATOM 619 N N . PRO A 1 79 ? -1.100 -2.620 14.253 1.00 74.12 79 PRO A N 1
ATOM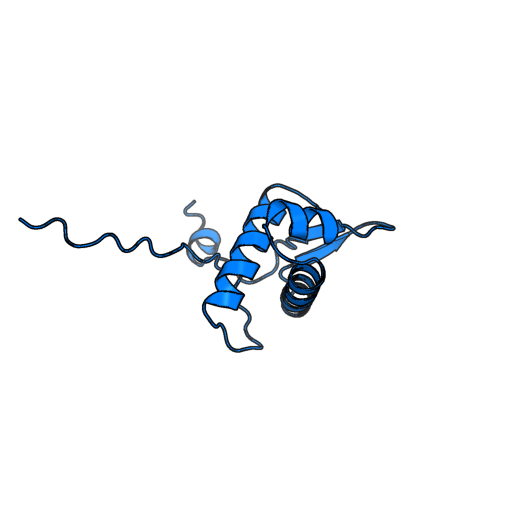 620 C CA . PRO A 1 79 ? -0.699 -2.059 12.962 1.00 74.12 79 PRO A CA 1
ATOM 621 C C . PRO A 1 79 ? -1.889 -2.044 11.996 1.00 74.12 79 PRO A C 1
ATOM 623 O O . PRO A 1 79 ? -2.519 -3.073 11.766 1.00 74.12 79 PRO A O 1
ATOM 626 N N . SER A 1 80 ? -2.181 -0.877 11.410 1.00 86.00 80 SER A N 1
ATOM 627 C CA . SER A 1 80 ? -3.333 -0.725 10.520 1.00 86.00 80 SER A CA 1
ATOM 628 C C . SER A 1 80 ? -3.244 -1.710 9.356 1.00 86.00 80 SER A C 1
ATOM 630 O O . SER A 1 80 ? -2.217 -1.799 8.669 1.00 86.00 80 SER A O 1
ATOM 632 N N . LYS A 1 81 ? -4.337 -2.434 9.133 1.00 94.81 81 LYS A N 1
ATOM 633 C CA . LYS A 1 81 ? -4.510 -3.283 7.957 1.00 94.81 81 LYS A CA 1
ATOM 634 C C . LYS A 1 81 ? -5.012 -2.440 6.794 1.00 94.81 81 LYS A C 1
ATOM 636 O O . LYS A 1 81 ? -5.483 -1.325 6.989 1.00 94.81 81 LYS A O 1
ATOM 641 N N . TRP A 1 82 ? -4.897 -2.978 5.596 1.00 96.62 82 TRP A N 1
ATOM 642 C CA . TRP A 1 82 ? -5.437 -2.417 4.373 1.00 96.62 82 TRP A CA 1
ATOM 643 C C . TRP A 1 82 ? -6.541 -3.326 3.853 1.00 96.62 82 TRP A C 1
ATOM 645 O O . TRP A 1 82 ? -6.449 -4.544 4.002 1.00 96.62 82 TRP A O 1
ATOM 655 N N . SER A 1 83 ? -7.555 -2.724 3.246 1.00 94.62 83 SER A N 1
ATOM 656 C CA . SER A 1 83 ? -8.681 -3.402 2.598 1.00 94.62 83 SER A CA 1
ATOM 657 C C . SER A 1 83 ? -9.005 -2.714 1.273 1.00 94.62 83 SER A C 1
ATOM 659 O O . SER A 1 83 ? -8.682 -1.532 1.104 1.00 94.62 83 SER A O 1
ATOM 661 N N . LEU A 1 84 ? -9.633 -3.430 0.337 1.00 92.88 84 LEU A N 1
ATOM 662 C CA . LEU A 1 84 ? -10.280 -2.792 -0.813 1.00 92.88 84 LEU A CA 1
ATOM 663 C C . LEU A 1 84 ? -11.578 -2.128 -0.357 1.00 92.88 84 LEU A C 1
ATOM 665 O O . LEU A 1 84 ? -12.333 -2.697 0.426 1.00 92.88 84 LEU A O 1
ATOM 669 N N . THR A 1 85 ? -11.854 -0.934 -0.869 1.00 88.81 85 THR A N 1
ATOM 670 C CA . THR A 1 85 ? -13.075 -0.190 -0.523 1.00 88.81 85 THR A CA 1
ATOM 671 C C . THR A 1 85 ? -14.316 -0.733 -1.229 1.00 88.81 85 THR A C 1
ATOM 673 O O . THR A 1 85 ? -15.431 -0.418 -0.829 1.00 88.81 85 THR A O 1
ATOM 676 N N . GLY A 1 86 ? -14.145 -1.455 -2.342 1.00 77.69 86 GLY A N 1
ATOM 677 C CA . GLY A 1 86 ? -15.221 -1.784 -3.287 1.00 77.69 86 GLY A CA 1
ATOM 678 C C . GLY A 1 86 ? -15.750 -0.577 -4.085 1.00 77.69 86 GLY A C 1
ATOM 679 O O . GLY A 1 86 ? -16.315 -0.751 -5.166 1.00 77.69 86 GLY A O 1
ATOM 680 N N . ALA A 1 87 ? -15.508 0.643 -3.599 1.00 65.69 87 ALA A N 1
ATOM 681 C CA . ALA A 1 87 ? -15.844 1.920 -4.210 1.00 65.69 87 ALA A CA 1
ATOM 682 C C . ALA A 1 87 ? -14.586 2.537 -4.846 1.00 65.69 87 ALA A C 1
ATOM 684 O O . ALA A 1 87 ? -13.893 3.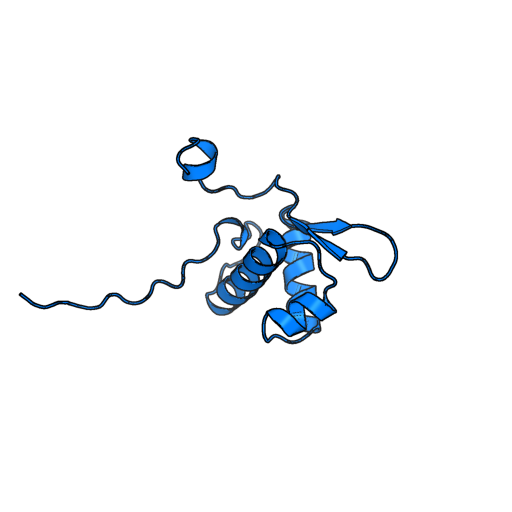348 -4.242 1.00 65.69 87 ALA A O 1
ATOM 685 N N . GLY A 1 88 ? -14.276 2.124 -6.073 1.00 67.38 88 GLY A N 1
ATOM 686 C CA . GLY A 1 88 ? -13.103 2.563 -6.831 1.00 67.38 88 GLY A CA 1
ATOM 687 C C . GLY A 1 88 ? -13.299 2.335 -8.329 1.00 67.38 88 GLY A C 1
ATOM 688 O O . GLY A 1 88 ? -14.429 2.272 -8.809 1.00 67.38 88 GLY A O 1
ATOM 689 N N . GLN A 1 89 ? -12.211 2.199 -9.090 1.00 64.38 89 GLN A N 1
ATOM 690 C CA . GLN A 1 89 ? -12.315 1.830 -10.505 1.00 64.38 89 GLN A CA 1
ATOM 691 C C . GLN A 1 89 ? -12.806 0.388 -10.634 1.00 64.38 89 GLN A C 1
ATOM 693 O O . GLN A 1 89 ? -12.066 -0.543 -10.339 1.00 64.38 89 GLN A O 1
ATOM 698 N N . GLN A 1 90 ? -14.047 0.204 -11.072 1.00 67.06 90 GLN A N 1
ATOM 699 C CA . GLN A 1 90 ? -14.614 -1.118 -11.320 1.00 67.06 90 GLN A CA 1
ATOM 700 C C . GLN A 1 90 ? -14.429 -1.515 -12.786 1.00 67.06 90 GLN A C 1
ATOM 702 O O . GLN A 1 90 ? -14.422 -0.665 -13.679 1.00 67.06 90 GLN A O 1
ATOM 707 N N . SER A 1 91 ? -14.293 -2.820 -13.037 1.00 64.19 91 SER A N 1
ATOM 708 C CA . SER A 1 91 ? -14.403 -3.343 -14.398 1.00 64.19 91 SER A CA 1
ATOM 709 C C . SER A 1 91 ? -15.784 -3.015 -14.963 1.00 64.19 91 SER A C 1
ATOM 711 O O . SER A 1 91 ? -16.790 -3.168 -14.269 1.00 64.19 91 SER A O 1
ATOM 713 N N . VAL A 1 92 ? -15.841 -2.646 -16.244 1.00 60.47 92 VAL A N 1
ATOM 714 C CA . VAL A 1 92 ? -17.111 -2.477 -16.965 1.00 60.47 92 VAL A CA 1
ATOM 715 C C . VAL A 1 92 ? -17.920 -3.783 -16.947 1.00 60.47 92 VAL A C 1
ATOM 717 O O . VAL A 1 92 ? -19.137 -3.737 -16.846 1.00 60.47 92 VAL A O 1
ATOM 720 N N . THR A 1 93 ? -17.272 -4.953 -16.957 1.00 58.81 93 THR A N 1
ATOM 721 C CA . THR A 1 93 ? -17.964 -6.257 -16.875 1.00 58.81 93 THR A CA 1
ATOM 722 C C . THR A 1 93 ? -18.675 -6.464 -15.539 1.00 58.81 93 THR A C 1
ATOM 724 O O . THR A 1 93 ? -19.835 -6.868 -15.525 1.00 58.81 93 THR A O 1
ATOM 727 N N . LYS A 1 94 ? -18.019 -6.086 -14.434 1.00 61.16 94 LYS A N 1
ATOM 728 C CA . LYS A 1 94 ? -18.581 -6.141 -13.078 1.00 61.16 94 LYS A CA 1
ATOM 729 C C . LYS A 1 94 ? -19.760 -5.180 -12.922 1.00 61.16 94 LYS A C 1
ATOM 731 O O . LYS A 1 94 ? -20.771 -5.536 -12.332 1.00 61.16 94 LYS A O 1
ATOM 736 N N . PHE A 1 95 ? -19.664 -3.982 -13.504 1.00 58.75 95 PHE A N 1
ATOM 737 C CA . PHE A 1 95 ? -20.785 -3.036 -13.550 1.00 58.75 95 PHE A CA 1
ATOM 738 C C . PHE A 1 95 ? -21.998 -3.602 -14.310 1.00 58.75 95 PHE A C 1
ATOM 740 O O . PHE A 1 95 ? -23.137 -3.303 -13.969 1.00 58.75 95 PHE A O 1
ATOM 747 N N . LEU A 1 96 ? -21.759 -4.448 -15.316 1.00 66.31 96 LEU A N 1
ATOM 748 C CA . LEU A 1 96 ? -22.801 -5.087 -16.123 1.00 66.31 96 LEU A CA 1
ATOM 749 C C . LEU A 1 96 ? -23.316 -6.418 -15.541 1.00 66.31 96 LEU A C 1
ATOM 751 O O . LEU A 1 96 ? -24.154 -7.051 -16.182 1.00 66.31 96 LEU A O 1
ATOM 755 N N . GLY A 1 97 ? -22.832 -6.854 -14.370 1.00 54.59 97 GLY A N 1
ATOM 756 C CA . GLY A 1 97 ? -23.288 -8.080 -13.701 1.00 54.59 97 GLY A CA 1
ATOM 757 C C . GLY A 1 97 ? -22.973 -9.374 -14.458 1.00 54.59 97 GLY A C 1
ATOM 758 O O . GLY A 1 97 ? -23.711 -10.347 -14.334 1.00 54.59 97 GLY A O 1
ATOM 759 N N . LYS A 1 98 ? -21.920 -9.375 -15.282 1.00 51.09 98 LYS A N 1
ATOM 760 C CA . LYS A 1 98 ? -21.468 -10.541 -16.055 1.00 51.09 98 LYS A CA 1
ATOM 761 C C . LYS A 1 98 ? -20.145 -11.039 -15.475 1.00 51.09 98 LYS A C 1
ATOM 763 O O . LYS A 1 98 ? -19.093 -10.741 -16.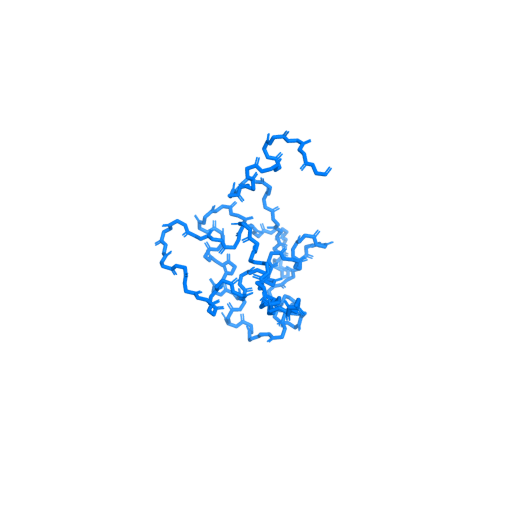041 1.00 51.09 98 LYS A O 1
ATOM 768 N N . ASP A 1 99 ? -20.226 -11.722 -14.338 1.00 49.84 99 ASP A N 1
ATOM 769 C CA . ASP A 1 99 ? -19.106 -12.431 -13.706 1.00 49.84 99 ASP A CA 1
ATOM 770 C C . ASP A 1 99 ? -19.281 -13.949 -13.864 1.00 49.84 99 ASP A C 1
ATOM 772 O O . ASP A 1 99 ? -20.439 -14.422 -13.761 1.00 49.84 99 ASP A O 1
#

Radius of gyration: 14.81 Å; chains: 1; bounding box: 33×34×54 Å